Protein AF-A0A8T4E9X3-F1 (afdb_monomer_lite)

Sequence (45 aa):
MDEVVCSRCGFKEVALVRKEMVGSGKYRKKWRCPRCSNTWETTDK

Secondary structure (DSSP, 8-state):
------TTT-----EEEEEEEEETTEEEEEEE-TTT--EEEEEE-

Foldseek 3Di:
DPQDADPPPRHRPWDFPDWDDPDDVKIKTWIADPPPRDIDIDIDD

pLDDT: mean 88.03, std 9.5, range [49.31, 95.12]

Radius of gyration: 10.93 Å; chains: 1; bounding box: 25×17×25 Å

Structure (mmCIF, N/CA/C/O backbone):
data_AF-A0A8T4E9X3-F1
#
_entry.id   AF-A0A8T4E9X3-F1
#
loop_
_atom_site.group_PDB
_atom_site.id
_atom_site.type_symbol
_atom_site.label_atom_id
_atom_site.label_alt_id
_atom_site.label_comp_id
_atom_site.label_asym_id
_atom_site.label_entity_id
_atom_site.label_seq_id
_atom_site.pdbx_PDB_ins_code
_atom_site.Cartn_x
_atom_site.Cartn_y
_atom_site.Cartn_z
_atom_site.occupancy
_atom_site.B_iso_or_equiv
_atom_site.auth_seq_id
_atom_site.auth_comp_id
_atom_site.auth_asym_id
_atom_site.auth_atom_id
_ato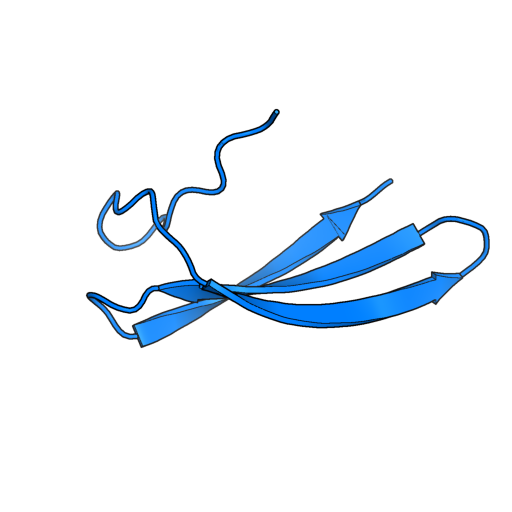m_site.pdbx_PDB_model_num
ATOM 1 N N . MET A 1 1 ? 9.658 13.857 4.277 1.00 49.31 1 MET A N 1
ATOM 2 C CA . MET A 1 1 ? 9.244 12.447 4.138 1.00 49.31 1 MET A CA 1
ATOM 3 C C . MET A 1 1 ? 7.739 12.505 3.978 1.00 49.31 1 MET A C 1
ATOM 5 O O . MET A 1 1 ? 7.085 12.862 4.946 1.00 49.31 1 MET A O 1
ATOM 9 N N . ASP A 1 2 ? 7.205 12.331 2.769 1.00 62.38 2 ASP A N 1
ATOM 10 C CA . ASP A 1 2 ? 5.750 12.288 2.577 1.00 62.38 2 ASP A CA 1
ATOM 11 C C . AS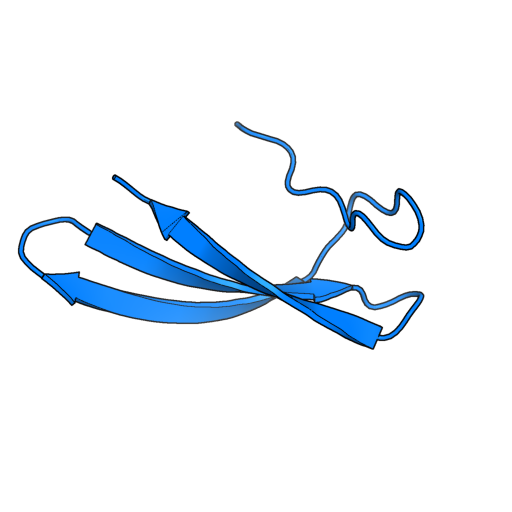P A 1 2 ? 5.190 11.122 3.400 1.00 62.38 2 ASP A C 1
ATOM 13 O O . ASP A 1 2 ? 5.520 9.960 3.151 1.00 62.38 2 ASP A O 1
ATOM 17 N N . GLU A 1 3 ? 4.408 11.433 4.434 1.00 75.25 3 GLU A N 1
ATOM 18 C CA . GLU A 1 3 ? 3.693 10.430 5.218 1.00 75.25 3 GLU A CA 1
ATOM 19 C C . GLU A 1 3 ? 2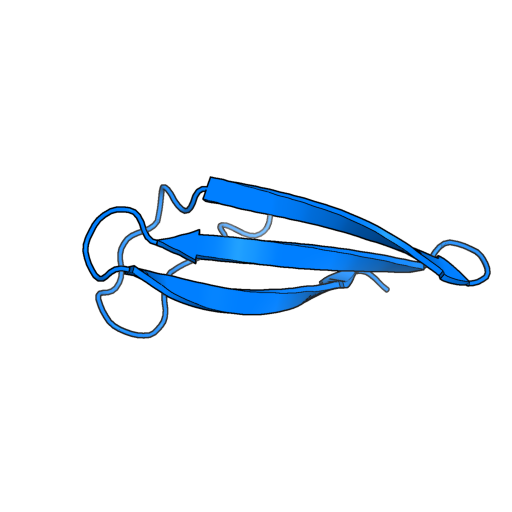.663 9.758 4.304 1.00 75.25 3 GLU A C 1
ATOM 21 O O . GLU A 1 3 ? 1.695 10.378 3.865 1.00 75.25 3 GLU A O 1
ATOM 26 N N . VAL A 1 4 ? 2.868 8.479 3.991 1.00 84.75 4 VAL A N 1
ATOM 27 C CA . VAL A 1 4 ? 1.926 7.730 3.158 1.00 84.75 4 VAL A CA 1
ATOM 28 C C . VAL A 1 4 ? 0.708 7.373 4.007 1.00 84.75 4 VAL A C 1
ATOM 30 O O . VAL A 1 4 ? 0.778 6.524 4.889 1.00 84.75 4 VAL A O 1
ATOM 33 N N . VAL A 1 5 ? -0.430 8.010 3.736 1.00 90.88 5 VAL A N 1
ATOM 34 C CA . VAL A 1 5 ? -1.671 7.800 4.497 1.00 90.88 5 VAL A CA 1
ATOM 35 C C . VAL A 1 5 ? -2.653 6.945 3.706 1.00 90.88 5 VAL A C 1
ATOM 37 O O . VAL A 1 5 ? -2.851 7.121 2.505 1.00 90.88 5 VAL A O 1
ATOM 40 N N . CYS A 1 6 ? -3.321 6.017 4.387 1.00 93.44 6 CYS A N 1
ATOM 41 C CA . CYS A 1 6 ? -4.410 5.259 3.799 1.00 93.44 6 CYS A CA 1
ATOM 42 C C . CYS A 1 6 ? -5.636 6.153 3.577 1.00 93.44 6 CYS A C 1
ATOM 44 O O . CYS A 1 6 ? -6.339 6.490 4.529 1.00 93.44 6 CYS A O 1
ATOM 46 N N . SER A 1 7 ? -5.975 6.435 2.319 1.00 89.25 7 SER A N 1
ATOM 47 C CA . SER A 1 7 ? -7.133 7.269 1.953 1.00 89.25 7 SER A CA 1
ATOM 48 C C . SER A 1 7 ? -8.486 6.720 2.424 1.00 89.25 7 SER A C 1
ATOM 50 O O . SER A 1 7 ? -9.465 7.452 2.456 1.00 89.25 7 SER A O 1
ATOM 52 N N . ARG A 1 8 ? -8.563 5.432 2.787 1.00 92.12 8 ARG A N 1
ATOM 53 C CA . ARG A 1 8 ? -9.818 4.783 3.195 1.00 92.12 8 ARG A CA 1
ATOM 54 C C . ARG A 1 8 ? -10.160 4.980 4.671 1.00 92.12 8 ARG A C 1
ATOM 56 O O . ARG A 1 8 ? -11.330 5.021 5.020 1.00 92.12 8 ARG A O 1
ATOM 63 N N . CYS A 1 9 ? -9.155 5.027 5.541 1.00 92.62 9 CYS A N 1
ATOM 64 C CA . CYS A 1 9 ? -9.365 5.058 6.995 1.00 92.62 9 CYS A CA 1
ATOM 65 C C . CYS A 1 9 ? -8.503 6.096 7.723 1.00 92.62 9 CYS A C 1
ATOM 67 O O . CYS A 1 9 ? -8.527 6.144 8.948 1.00 92.62 9 CYS A O 1
ATOM 69 N N . GLY A 1 10 ? -7.705 6.880 6.992 1.00 90.94 10 GLY A N 1
ATOM 70 C CA . GLY A 1 10 ? -6.804 7.885 7.559 1.00 90.94 10 GLY A CA 1
ATOM 71 C C . GLY A 1 10 ? -5.602 7.310 8.315 1.00 90.94 10 GLY A C 1
ATOM 72 O O . GLY A 1 10 ? -4.854 8.064 8.929 1.00 90.94 10 GLY A O 1
ATOM 73 N N . PHE A 1 11 ? -5.396 5.989 8.296 1.00 93.31 11 PHE A N 1
ATOM 74 C CA . PHE A 1 11 ? -4.289 5.360 9.014 1.00 93.31 11 PHE A CA 1
ATOM 75 C C . PHE A 1 11 ? -2.945 5.660 8.346 1.00 93.31 11 PHE A C 1
ATOM 77 O O . PHE A 1 11 ? -2.821 5.510 7.130 1.00 93.31 11 PHE A O 1
ATOM 84 N N . LYS A 1 12 ? -1.951 6.056 9.144 1.00 90.00 12 LYS A N 1
ATOM 85 C CA . LYS A 1 12 ? -0.654 6.556 8.665 1.00 90.00 12 LYS A CA 1
ATOM 86 C C . LYS A 1 12 ? 0.454 5.499 8.627 1.00 90.00 12 LYS A C 1
ATOM 88 O O . LYS A 1 12 ? 1.344 5.576 7.792 1.00 90.00 12 LYS A O 1
ATOM 93 N N . GLU A 1 13 ? 0.393 4.481 9.484 1.00 89.50 13 GLU A N 1
ATOM 94 C CA . GLU A 1 13 ? 1.398 3.406 9.534 1.00 89.50 13 GLU A CA 1
ATOM 95 C C . GLU A 1 13 ? 1.075 2.310 8.512 1.00 89.50 13 GLU A C 1
ATOM 97 O O . GLU A 1 13 ? 0.653 1.194 8.823 1.00 89.50 13 GLU A O 1
ATOM 102 N N . VAL A 1 14 ? 1.182 2.668 7.238 1.00 90.88 14 VAL A N 1
ATOM 103 C CA . VAL A 1 14 ? 0.884 1.771 6.121 1.00 90.88 14 VAL A CA 1
ATOM 104 C C . VAL A 1 14 ? 2.127 0.952 5.766 1.00 90.88 14 VAL A C 1
ATOM 106 O O . VAL A 1 14 ? 3.248 1.453 5.778 1.00 90.88 14 VAL A O 1
ATOM 109 N N . ALA A 1 15 ? 1.943 -0.325 5.441 1.00 92.12 15 ALA A N 1
ATOM 110 C CA . ALA A 1 15 ? 3.042 -1.238 5.152 1.00 92.12 15 ALA A CA 1
ATOM 111 C C . ALA A 1 15 ? 3.422 -1.192 3.666 1.00 92.12 15 ALA A C 1
ATOM 113 O O . ALA A 1 15 ? 2.557 -1.323 2.795 1.00 92.12 15 ALA A O 1
ATOM 114 N N . LEU A 1 16 ? 4.715 -1.058 3.360 1.00 92.44 16 LEU A N 1
ATOM 115 C CA . LEU A 1 16 ? 5.232 -1.239 2.002 1.00 92.44 16 LEU A CA 1
ATOM 116 C C . LEU A 1 16 ? 5.296 -2.737 1.688 1.00 92.44 16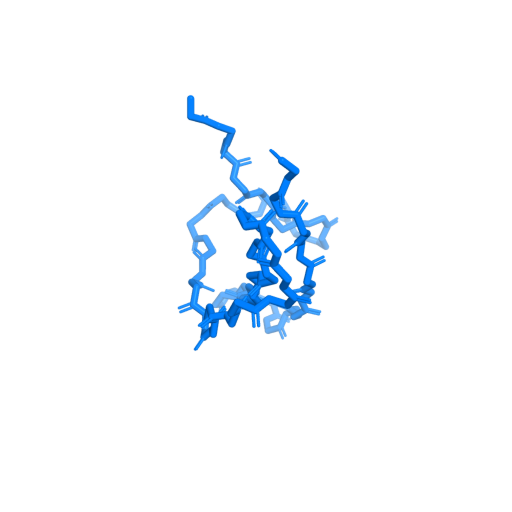 LEU A C 1
ATOM 118 O O . LEU A 1 16 ? 6.070 -3.470 2.292 1.00 92.44 16 LEU A O 1
ATOM 122 N N . VAL A 1 17 ? 4.488 -3.192 0.736 1.00 93.19 17 VAL A N 1
ATOM 123 C CA . VAL A 1 17 ? 4.400 -4.608 0.344 1.00 93.19 17 VAL A CA 1
ATOM 124 C C . VAL A 1 17 ? 5.364 -4.936 -0.786 1.00 93.19 17 VAL A C 1
ATOM 126 O O . VAL A 1 17 ? 5.920 -6.028 -0.833 1.00 93.19 17 VAL A O 1
ATOM 129 N N . ARG A 1 18 ? 5.542 -4.011 -1.734 1.00 92.75 18 ARG A N 1
ATOM 130 C CA . ARG A 1 18 ? 6.404 -4.235 -2.897 1.00 92.75 18 ARG A CA 1
ATOM 131 C C . ARG A 1 18 ? 7.045 -2.935 -3.347 1.00 92.75 18 ARG A C 1
ATOM 133 O O . ARG A 1 18 ? 6.399 -1.891 -3.336 1.00 92.75 18 ARG A O 1
ATOM 140 N N . LYS A 1 19 ? 8.300 -3.009 -3.775 1.00 92.44 19 LYS A N 1
ATOM 141 C CA . LYS A 1 19 ? 9.016 -1.918 -4.433 1.00 92.44 19 LYS A CA 1
ATOM 142 C C . LYS A 1 19 ? 9.641 -2.471 -5.705 1.00 92.44 19 LYS A C 1
ATOM 144 O O . LYS A 1 19 ? 10.474 -3.365 -5.630 1.00 92.44 19 LYS A O 1
ATOM 149 N N . GLU A 1 20 ? 9.227 -1.950 -6.851 1.00 92.19 20 GLU A N 1
ATOM 150 C CA . GLU A 1 20 ? 9.703 -2.377 -8.167 1.00 92.19 20 GLU A CA 1
ATOM 151 C C . GLU A 1 20 ? 10.278 -1.189 -8.924 1.00 92.19 20 GLU A C 1
ATOM 153 O O . GLU A 1 20 ? 9.709 -0.099 -8.909 1.00 92.19 20 GLU A O 1
ATOM 158 N N . MET A 1 21 ? 11.410 -1.392 -9.589 1.00 90.25 21 MET A N 1
ATOM 159 C CA . MET A 1 21 ? 11.964 -0.399 -10.502 1.00 90.25 21 MET A CA 1
ATOM 160 C C . MET A 1 21 ? 11.259 -0.543 -11.852 1.00 90.25 21 MET A C 1
ATOM 162 O O . MET A 1 21 ? 11.234 -1.632 -12.417 1.00 90.25 21 MET A O 1
ATOM 166 N N . VAL A 1 22 ? 10.666 0.540 -12.351 1.00 88.50 22 VAL A N 1
ATOM 167 C CA . VAL A 1 22 ? 9.879 0.531 -13.602 1.00 88.50 22 VAL A CA 1
ATOM 168 C C . VAL A 1 22 ? 10.552 1.302 -14.744 1.00 88.50 22 VAL A C 1
ATOM 170 O O . VAL A 1 22 ? 10.003 1.381 -15.837 1.00 88.50 22 VAL A O 1
ATOM 173 N N . GLY A 1 23 ? 11.739 1.873 -14.515 1.00 83.31 23 GLY A N 1
ATOM 174 C CA . GLY A 1 23 ? 12.541 2.582 -15.518 1.00 83.31 23 GLY A CA 1
ATOM 175 C C . GLY A 1 23 ? 13.696 3.360 -14.884 1.00 83.31 23 GLY A C 1
ATOM 176 O O . GLY A 1 23 ? 13.927 3.230 -13.681 1.00 83.31 23 GLY A O 1
ATOM 177 N N . SER A 1 24 ? 14.395 4.190 -15.670 1.00 79.62 24 SER A N 1
ATOM 178 C CA . SER A 1 24 ? 15.527 5.026 -15.229 1.00 79.62 24 SER A CA 1
ATOM 179 C C . SER A 1 24 ? 15.156 5.908 -14.028 1.00 79.62 24 SER A C 1
ATOM 181 O O . SER A 1 24 ? 14.588 6.984 -14.191 1.00 79.62 24 SER A O 1
ATOM 183 N N . GLY A 1 25 ? 15.436 5.424 -12.816 1.00 80.69 25 GLY A N 1
ATOM 184 C CA . GLY A 1 25 ? 15.224 6.138 -11.552 1.00 80.69 25 GLY A CA 1
ATOM 185 C C . GLY A 1 25 ? 13.816 6.071 -10.946 1.00 80.69 25 GLY A C 1
ATOM 186 O O . GLY A 1 25 ? 13.643 6.527 -9.820 1.00 80.69 25 GLY A O 1
ATOM 187 N N . LYS A 1 26 ? 12.820 5.474 -11.618 1.00 87.81 26 LYS A N 1
ATOM 188 C CA . LYS A 1 26 ? 11.430 5.437 -11.119 1.00 87.81 26 LYS A CA 1
ATOM 189 C C . LYS A 1 26 ? 11.117 4.152 -10.367 1.00 87.81 26 LYS A C 1
ATOM 191 O O . LYS A 1 26 ? 11.343 3.050 -10.876 1.00 87.81 26 LYS A O 1
ATOM 196 N N . TYR A 1 27 ? 10.501 4.299 -9.196 1.00 89.38 27 TYR A N 1
ATOM 197 C CA . TYR A 1 27 ? 10.065 3.176 -8.368 1.00 89.38 27 TYR A CA 1
ATOM 198 C C . TYR A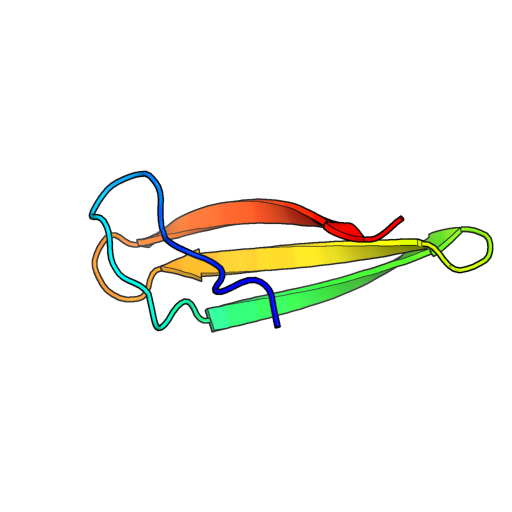 1 27 ? 8.549 3.142 -8.229 1.00 89.38 27 TYR A C 1
ATOM 200 O O . TYR A 1 27 ? 7.938 4.094 -7.751 1.00 89.38 27 TYR A O 1
ATOM 208 N N . ARG A 1 28 ? 7.951 2.000 -8.555 1.00 91.81 28 ARG A N 1
ATOM 209 C CA . ARG A 1 28 ? 6.576 1.662 -8.204 1.00 91.81 28 ARG A CA 1
ATOM 210 C C . ARG A 1 28 ? 6.571 1.034 -6.813 1.00 91.81 28 ARG A C 1
ATOM 212 O O . ARG A 1 28 ? 7.180 -0.009 -6.587 1.00 91.81 28 ARG A O 1
ATOM 219 N N . LYS A 1 29 ? 5.915 1.691 -5.864 1.00 92.38 29 LYS A N 1
ATOM 220 C CA . LYS A 1 29 ? 5.767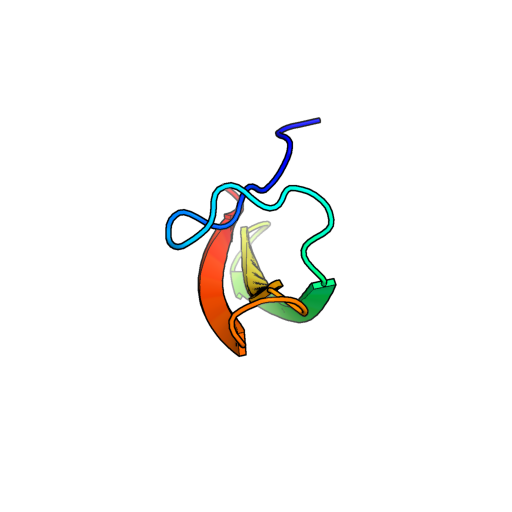 1.263 -4.469 1.00 92.38 29 LYS A CA 1
ATOM 221 C C . LYS A 1 29 ? 4.320 0.825 -4.260 1.00 92.38 29 LYS A C 1
ATOM 223 O O . LYS A 1 29 ? 3.403 1.592 -4.528 1.00 92.38 29 LYS A O 1
ATOM 228 N N . LYS A 1 30 ? 4.105 -0.399 -3.789 1.00 93.81 30 LYS A N 1
ATOM 229 C CA . LYS A 1 30 ? 2.790 -0.937 -3.428 1.00 93.81 30 LYS A CA 1
ATOM 230 C C . LYS A 1 30 ? 2.635 -0.917 -1.918 1.00 93.81 30 LYS A C 1
ATOM 232 O O . LYS A 1 30 ? 3.425 -1.543 -1.215 1.00 93.81 30 LYS A O 1
ATOM 237 N N . TRP A 1 31 ? 1.601 -0.250 -1.436 1.00 93.31 31 TRP A N 1
ATOM 238 C CA . TRP A 1 31 ? 1.298 -0.061 -0.024 1.00 93.31 31 TRP A CA 1
ATOM 239 C C . TRP A 1 31 ? 0.060 -0.849 0.373 1.00 93.31 31 TRP A C 1
ATOM 241 O O . TRP A 1 31 ? -0.863 -1.016 -0.425 1.00 93.31 31 TRP A O 1
ATOM 251 N N . ARG A 1 32 ? 0.022 -1.305 1.624 1.00 94.00 32 ARG A N 1
ATOM 252 C CA . ARG A 1 32 ? -1.134 -1.953 2.236 1.00 94.00 32 ARG A CA 1
ATOM 253 C C . ARG A 1 32 ? -1.387 -1.380 3.618 1.00 94.00 32 ARG A C 1
ATOM 255 O O . ARG A 1 32 ? -0.502 -1.325 4.464 1.00 94.00 32 ARG A O 1
ATOM 262 N N . CYS A 1 33 ? -2.630 -1.000 3.871 1.00 95.12 33 CYS A N 1
ATOM 263 C CA . CYS A 1 33 ? -3.074 -0.590 5.189 1.00 95.12 33 CYS A CA 1
ATOM 264 C C . CYS A 1 33 ? -3.373 -1.830 6.050 1.00 95.12 33 CYS A C 1
ATOM 266 O O . CYS A 1 33 ? -4.252 -2.610 5.675 1.00 95.12 33 CYS A O 1
ATOM 268 N N . PRO A 1 34 ? -2.723 -2.007 7.213 1.00 92.75 34 PRO A N 1
ATOM 269 C CA . PRO A 1 34 ? -2.997 -3.144 8.095 1.00 92.75 34 PRO A CA 1
ATOM 270 C C . PRO A 1 34 ? -4.378 -3.062 8.768 1.00 92.75 34 PRO A C 1
ATOM 272 O O . PRO A 1 34 ? -4.937 -4.084 9.142 1.00 92.75 34 PRO A O 1
ATOM 275 N N . ARG A 1 35 ? -4.965 -1.862 8.883 1.00 93.06 35 ARG A N 1
ATOM 276 C CA . ARG A 1 35 ? -6.256 -1.639 9.561 1.00 93.06 35 ARG A CA 1
ATOM 277 C C . ARG A 1 35 ? -7.466 -2.027 8.720 1.00 93.06 35 ARG A C 1
ATOM 279 O O . ARG A 1 35 ? -8.367 -2.692 9.207 1.00 93.06 35 ARG A O 1
ATOM 286 N N . CYS A 1 36 ? -7.508 -1.575 7.468 1.00 93.62 36 CYS A N 1
ATOM 287 C CA . CYS A 1 36 ? -8.667 -1.768 6.584 1.00 93.62 36 CYS A CA 1
ATOM 288 C C . CYS A 1 36 ? -8.362 -2.656 5.372 1.00 93.62 36 CYS A C 1
ATOM 290 O O . CYS A 1 36 ? -9.183 -2.759 4.460 1.00 93.62 36 CYS A O 1
ATOM 292 N N . SER A 1 37 ? -7.161 -3.246 5.324 1.00 92.31 37 SER A N 1
ATOM 293 C CA . SER A 1 37 ? -6.651 -4.051 4.205 1.00 92.31 37 SER A CA 1
ATOM 294 C C . SER A 1 37 ? -6.659 -3.353 2.836 1.00 92.31 37 SER A C 1
ATOM 296 O O . SER A 1 37 ? -6.448 -4.006 1.814 1.00 92.31 37 SER A O 1
ATOM 298 N N . ASN A 1 38 ? -6.847 -2.028 2.791 1.00 94.25 38 ASN A N 1
ATOM 299 C CA . ASN A 1 38 ? -6.765 -1.267 1.548 1.00 94.25 38 ASN A CA 1
ATOM 300 C C . ASN A 1 38 ? -5.357 -1.370 0.960 1.00 94.25 38 ASN A C 1
ATOM 302 O O . ASN A 1 38 ? -4.380 -1.258 1.697 1.00 94.25 38 ASN A O 1
ATOM 306 N N . THR A 1 39 ? -5.258 -1.552 -0.351 1.00 94.06 39 THR A N 1
ATOM 307 C CA . THR A 1 39 ? -3.981 -1.708 -1.054 1.00 94.06 39 THR A CA 1
ATOM 308 C C . THR A 1 39 ? -3.950 -0.757 -2.244 1.00 94.06 39 THR A C 1
ATOM 310 O O . THR A 1 39 ? -4.922 -0.695 -2.990 1.00 94.06 39 THR A O 1
ATOM 313 N N . TRP A 1 40 ? -2.863 -0.006 -2.412 1.00 93.50 40 TRP A N 1
ATOM 314 C CA . TRP A 1 40 ? -2.697 0.970 -3.497 1.00 93.50 40 TRP A CA 1
ATOM 315 C C . TRP A 1 40 ? -1.235 1.068 -3.919 1.00 93.50 40 TRP A C 1
ATOM 317 O O . TRP A 1 40 ? -0.346 0.510 -3.276 1.00 93.50 40 TRP A O 1
ATOM 327 N N . GLU A 1 41 ? -0.985 1.766 -5.020 1.00 92.44 41 GLU A N 1
ATOM 328 C CA . GLU A 1 41 ? 0.341 1.897 -5.609 1.00 92.44 41 GLU A CA 1
ATOM 329 C C . GLU A 1 41 ? 0.676 3.369 -5.828 1.00 92.44 41 GLU A C 1
ATOM 331 O O . GLU A 1 41 ? -0.180 4.160 -6.216 1.00 92.44 41 GLU A O 1
ATOM 336 N N . THR A 1 42 ? 1.925 3.736 -5.566 1.00 90.31 42 THR A N 1
ATOM 337 C CA . THR A 1 42 ? 2.466 5.072 -5.811 1.00 90.31 42 THR A CA 1
ATOM 338 C C . THR A 1 42 ? 3.724 4.946 -6.655 1.00 90.31 42 THR A C 1
ATOM 340 O O . THR A 1 42 ? 4.526 4.034 -6.446 1.00 90.31 42 THR A O 1
ATOM 343 N N . THR A 1 43 ? 3.932 5.873 -7.582 1.00 87.88 43 THR A N 1
ATOM 344 C CA . THR A 1 43 ? 5.162 5.927 -8.378 1.00 87.88 43 THR A CA 1
ATOM 345 C C . THR A 1 43 ? 5.992 7.110 -7.906 1.00 87.88 43 THR A C 1
ATOM 347 O O . THR A 1 43 ? 5.532 8.245 -7.973 1.00 87.88 43 THR A O 1
ATOM 350 N N . ASP A 1 44 ? 7.198 6.835 -7.420 1.00 77.88 44 ASP A N 1
ATOM 351 C CA . ASP A 1 44 ? 8.210 7.854 -7.127 1.00 77.88 44 ASP A CA 1
ATOM 352 C C . ASP A 1 44 ? 8.763 8.370 -8.464 1.00 77.88 44 ASP A C 1
ATOM 354 O O . ASP A 1 44 ? 9.150 7.556 -9.316 1.00 77.88 44 ASP A O 1
ATOM 358 N N . LYS A 1 45 ? 8.748 9.692 -8.661 1.00 59.50 45 LYS A N 1
ATOM 359 C CA . LYS A 1 45 ? 9.310 10.362 -9.841 1.00 59.50 45 LYS A CA 1
ATOM 360 C C . LYS A 1 45 ? 10.739 10.807 -9.572 1.00 59.50 45 LYS A C 1
ATOM 362 O O . LYS A 1 45 ? 10.978 11.313 -8.458 1.00 59.50 45 LYS A O 1
#